Protein AF-A0A7J9NFI4-F1 (afdb_monomer_lite)

Radius of gyration: 13.21 Å; chains: 1; bounding box: 31×22×39 Å

Structure (mmCIF, N/CA/C/O backbone):
data_AF-A0A7J9NFI4-F1
#
_entry.id   AF-A0A7J9NFI4-F1
#
loop_
_atom_site.group_PDB
_atom_site.id
_atom_site.type_symbol
_atom_site.label_atom_id
_atom_site.label_alt_id
_atom_site.label_comp_id
_atom_site.label_asym_id
_atom_site.label_entity_id
_atom_site.label_seq_id
_atom_site.pdbx_PDB_ins_code
_atom_site.Cartn_x
_atom_site.Cartn_y
_atom_site.Cartn_z
_atom_site.occupancy
_atom_site.B_iso_or_equiv
_atom_site.auth_seq_id
_atom_site.auth_comp_id
_atom_site.auth_asym_id
_atom_site.auth_atom_id
_atom_site.pdbx_PDB_model_num
ATOM 1 N N . MET A 1 1 ? -18.253 6.142 17.474 1.00 57.12 1 MET A N 1
ATOM 2 C CA . MET A 1 1 ? -18.461 6.066 16.010 1.00 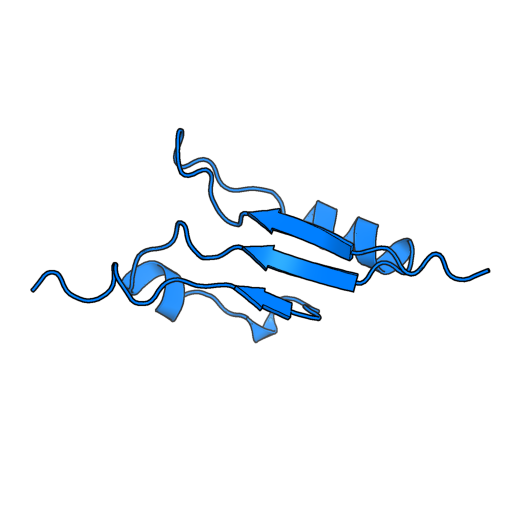57.12 1 MET A CA 1
ATOM 3 C C . MET A 1 1 ? -17.204 5.474 15.389 1.00 57.12 1 MET A C 1
ATOM 5 O O . MET A 1 1 ? -16.145 6.054 15.600 1.00 57.12 1 MET A O 1
ATOM 9 N N . LYS A 1 2 ? -17.283 4.324 1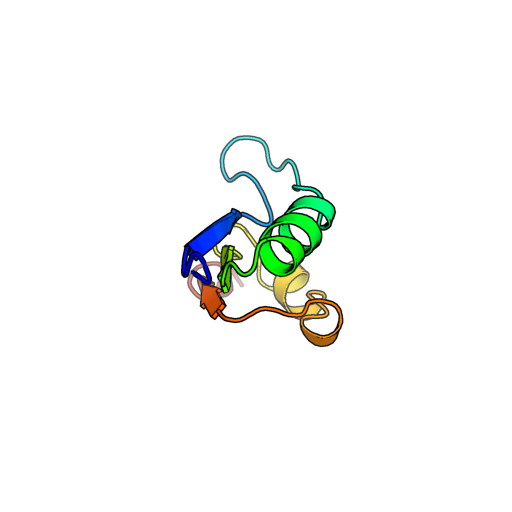4.701 1.00 59.72 2 LYS A N 1
ATOM 10 C CA . LYS A 1 2 ? -16.162 3.841 13.873 1.00 59.72 2 LYS A CA 1
ATOM 11 C C . LYS A 1 2 ? -15.926 4.879 12.772 1.00 59.72 2 LYS A C 1
ATOM 13 O O . LYS A 1 2 ? -16.871 5.247 12.077 1.00 59.72 2 LYS A O 1
ATOM 18 N N . LYS A 1 3 ? -14.711 5.421 12.680 1.00 65.75 3 LYS A N 1
ATOM 19 C CA . LYS A 1 3 ? -14.340 6.336 11.596 1.00 65.75 3 LYS A CA 1
ATOM 20 C C . LYS A 1 3 ? -14.003 5.481 10.378 1.00 65.75 3 LYS A C 1
ATOM 22 O O . LYS A 1 3 ? -12.898 4.968 10.288 1.00 65.75 3 LYS A O 1
ATOM 27 N N . ASN A 1 4 ? -14.960 5.328 9.466 1.00 76.44 4 ASN A N 1
ATOM 28 C CA . ASN A 1 4 ? -14.787 4.561 8.229 1.00 76.44 4 ASN A CA 1
ATOM 29 C C . ASN A 1 4 ? -14.006 5.390 7.190 1.00 76.44 4 ASN A C 1
ATOM 31 O O . ASN A 1 4 ? -14.570 5.841 6.194 1.00 76.44 4 ASN A O 1
ATOM 35 N N . GLY A 1 5 ? -12.732 5.669 7.467 1.00 92.06 5 GLY A N 1
ATOM 36 C CA . GLY A 1 5 ? -11.824 6.317 6.519 1.00 92.06 5 GLY A CA 1
ATOM 37 C C . GLY A 1 5 ? -11.145 5.304 5.597 1.00 92.06 5 GLY A C 1
ATOM 38 O O . GLY A 1 5 ? -11.068 4.120 5.920 1.00 92.06 5 GLY A O 1
ATOM 39 N N . LEU A 1 6 ? -10.636 5.777 4.458 1.00 94.56 6 LEU A N 1
ATOM 40 C CA . LEU A 1 6 ? -9.783 5.000 3.560 1.00 94.56 6 LEU A CA 1
ATOM 41 C C . LEU A 1 6 ? -8.363 5.561 3.626 1.00 94.56 6 LEU A C 1
ATOM 43 O O . LEU A 1 6 ? -8.130 6.718 3.276 1.00 94.56 6 LEU A O 1
ATOM 47 N N . PHE A 1 7 ? -7.422 4.743 4.084 1.00 94.69 7 PHE A N 1
ATOM 48 C CA . PHE A 1 7 ? -6.003 5.054 4.079 1.00 94.69 7 PHE A CA 1
ATOM 49 C C . PHE A 1 7 ? -5.359 4.438 2.841 1.00 94.69 7 PHE A C 1
ATOM 51 O O . PHE A 1 7 ? -5.400 3.224 2.646 1.00 94.69 7 PHE A O 1
ATOM 58 N N . ILE A 1 8 ? -4.768 5.288 2.005 1.00 94.31 8 ILE A N 1
ATOM 59 C CA . ILE A 1 8 ? -4.080 4.880 0.783 1.00 94.31 8 ILE A CA 1
ATOM 60 C C . ILE A 1 8 ? -2.586 5.062 1.004 1.00 94.31 8 ILE A C 1
ATOM 62 O O . ILE A 1 8 ? -2.145 6.158 1.355 1.00 94.31 8 ILE A O 1
ATOM 66 N N . ILE A 1 9 ? -1.808 4.012 0.754 1.00 91.94 9 ILE A N 1
ATOM 67 C CA . ILE A 1 9 ? -0.351 4.078 0.821 1.00 91.94 9 ILE A CA 1
ATOM 68 C C . ILE A 1 9 ? 0.273 3.517 -0.457 1.00 91.94 9 ILE A C 1
ATOM 70 O O . ILE A 1 9 ? 0.015 2.365 -0.809 1.00 91.94 9 ILE A O 1
ATOM 74 N N . PRO A 1 10 ? 1.101 4.296 -1.174 1.00 92.38 10 PRO A N 1
ATOM 75 C CA . PRO A 1 10 ? 1.930 3.738 -2.227 1.00 92.38 10 PRO A CA 1
ATOM 76 C C . PRO A 1 10 ? 3.000 2.850 -1.609 1.00 92.38 10 PRO A C 1
ATOM 78 O O . PRO A 1 10 ? 3.644 3.219 -0.632 1.00 92.38 10 PRO A O 1
ATOM 81 N N . LEU A 1 11 ? 3.231 1.680 -2.193 1.00 88.44 11 LEU A N 1
ATOM 82 C CA . LEU A 1 11 ? 4.315 0.808 -1.752 1.00 88.44 11 LEU A CA 1
ATOM 83 C C . LEU A 1 11 ? 5.687 1.415 -2.091 1.00 88.44 11 LEU A C 1
ATOM 85 O O . LEU A 1 11 ? 6.661 1.234 -1.357 1.00 88.44 11 LEU A O 1
ATOM 89 N N . GLN A 1 12 ? 5.755 2.157 -3.199 1.00 89.62 12 GLN A N 1
ATOM 90 C CA . GLN A 1 12 ? 6.960 2.816 -3.683 1.00 89.62 12 GLN A CA 1
ATOM 91 C C . GLN A 1 12 ? 6.632 4.160 -4.345 1.00 89.62 12 GLN A C 1
ATOM 93 O O . GLN A 1 12 ? 5.687 4.275 -5.125 1.00 89.62 12 GLN A O 1
ATOM 98 N N . SER A 1 13 ? 7.447 5.177 -4.071 1.00 90.00 13 SER A N 1
ATOM 99 C CA . SER A 1 13 ? 7.394 6.467 -4.760 1.00 90.00 13 SER A CA 1
ATOM 100 C C . SER A 1 13 ? 7.777 6.313 -6.232 1.00 90.00 13 SER A C 1
ATOM 102 O O . SER A 1 13 ? 8.858 5.817 -6.546 1.00 90.00 13 SER A O 1
ATOM 104 N N . LYS A 1 14 ? 6.935 6.811 -7.145 1.00 86.50 14 LYS A N 1
ATOM 105 C CA . LYS A 1 14 ? 7.249 6.853 -8.586 1.00 86.50 14 LYS A CA 1
ATOM 106 C C . LYS A 1 14 ? 8.340 7.866 -8.942 1.00 86.50 14 LYS A C 1
ATOM 108 O O . LYS A 1 14 ? 8.905 7.772 -10.023 1.00 86.50 14 LYS A O 1
ATOM 113 N N . VAL A 1 15 ? 8.608 8.831 -8.059 1.00 89.56 15 VAL A N 1
ATOM 114 C CA . VAL A 1 15 ? 9.582 9.906 -8.297 1.00 89.56 15 VAL A CA 1
ATOM 115 C C . VAL A 1 15 ? 10.963 9.514 -7.778 1.00 89.56 15 VAL A C 1
ATOM 117 O O . VAL A 1 15 ? 11.955 9.695 -8.471 1.00 89.56 15 VAL A O 1
ATOM 120 N N . THR A 1 16 ? 11.031 8.960 -6.564 1.00 92.38 16 THR A N 1
ATOM 121 C CA . THR A 1 16 ? 12.304 8.693 -5.871 1.00 92.38 16 THR A CA 1
ATOM 122 C C . THR A 1 16 ? 12.645 7.211 -5.757 1.00 92.38 16 THR A C 1
ATOM 124 O O . THR A 1 16 ? 13.752 6.873 -5.352 1.00 92.38 16 THR A O 1
ATOM 127 N N . GLY A 1 17 ? 11.698 6.309 -6.030 1.00 89.19 17 GLY A N 1
ATOM 128 C CA . GLY A 1 17 ? 11.872 4.872 -5.802 1.00 89.19 17 GLY A CA 1
ATOM 129 C C . GLY A 1 17 ? 11.890 4.460 -4.322 1.00 89.19 17 GLY A C 1
ATOM 130 O O . GLY A 1 17 ? 12.040 3.275 -4.022 1.00 89.19 17 GLY A O 1
ATOM 131 N N . SER A 1 18 ? 11.721 5.399 -3.386 1.00 91.12 18 SER A N 1
ATOM 132 C CA . SER A 1 18 ? 11.690 5.117 -1.946 1.00 91.12 18 SER A CA 1
ATOM 133 C C . SER A 1 18 ? 10.466 4.279 -1.575 1.00 91.12 18 SER A C 1
ATOM 135 O O . SER A 1 18 ? 9.367 4.544 -2.066 1.00 91.12 18 SER A O 1
ATOM 137 N N . ARG A 1 19 ? 10.646 3.286 -0.698 1.00 88.31 19 ARG A N 1
ATOM 138 C CA . ARG A 1 19 ? 9.555 2.457 -0.165 1.00 88.31 19 ARG A CA 1
ATOM 139 C C . ARG A 1 19 ? 9.029 3.023 1.146 1.00 88.31 19 ARG A C 1
ATOM 141 O O . ARG A 1 19 ? 9.794 3.586 1.928 1.00 88.31 19 ARG A O 1
ATOM 148 N N . TYR A 1 20 ? 7.736 2.846 1.385 1.00 88.06 20 TYR A N 1
ATOM 149 C CA . TYR A 1 20 ? 7.084 3.313 2.605 1.00 88.06 20 TYR A CA 1
ATOM 150 C C . TYR A 1 20 ? 6.973 2.188 3.636 1.00 88.06 20 TYR A C 1
ATOM 152 O O . TYR A 1 20 ? 6.849 1.016 3.284 1.00 88.06 20 TYR A O 1
ATOM 160 N N . SER A 1 21 ? 7.039 2.548 4.921 1.00 87.62 21 SER A N 1
ATOM 161 C CA . SER A 1 21 ? 6.927 1.578 6.014 1.00 87.62 21 SER A CA 1
ATOM 162 C C . SER A 1 21 ? 5.513 1.005 6.114 1.00 87.62 21 SER A C 1
ATOM 164 O O . SER A 1 21 ? 4.531 1.750 6.080 1.00 87.62 21 SER A O 1
ATOM 166 N N . SER A 1 22 ? 5.414 -0.306 6.336 1.00 83.94 22 SER A N 1
ATOM 167 C CA . SER A 1 22 ? 4.146 -0.990 6.595 1.00 83.94 22 SER A CA 1
ATOM 168 C C . SER A 1 22 ? 3.498 -0.606 7.927 1.00 83.94 22 SER A C 1
ATOM 170 O O . SER A 1 22 ? 2.296 -0.801 8.079 1.00 83.94 22 SER A O 1
ATOM 172 N N . THR A 1 23 ? 4.239 0.007 8.859 1.00 90.00 23 THR A N 1
ATOM 173 C CA . THR A 1 23 ? 3.712 0.470 10.158 1.00 90.00 23 THR A CA 1
ATOM 174 C C . THR A 1 23 ? 2.516 1.414 10.003 1.00 90.00 23 THR A C 1
ATOM 176 O O . 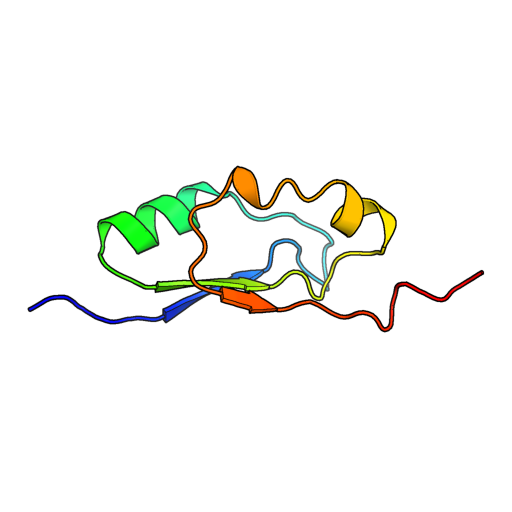THR A 1 23 ? 1.599 1.394 10.820 1.00 90.00 23 THR A O 1
ATOM 179 N N . TRP A 1 24 ? 2.479 2.208 8.930 1.00 91.44 24 TRP A N 1
ATOM 180 C CA . TRP A 1 24 ? 1.353 3.098 8.644 1.00 91.44 24 TRP A CA 1
ATOM 181 C C . TRP A 1 24 ? 0.051 2.344 8.358 1.00 91.44 24 TRP A C 1
ATOM 183 O O . TRP A 1 24 ? -1.021 2.819 8.727 1.00 91.44 24 TRP A O 1
ATOM 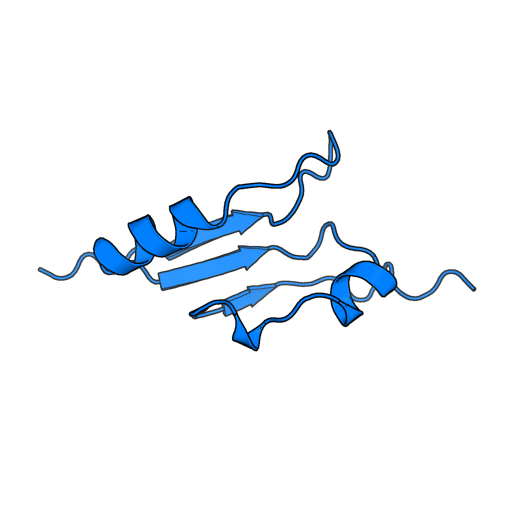193 N N . MET A 1 25 ? 0.139 1.158 7.748 1.00 90.62 25 MET A N 1
ATOM 194 C CA . MET A 1 25 ? -1.025 0.302 7.504 1.00 90.62 25 MET A CA 1
ATOM 195 C C . MET A 1 25 ? -1.590 -0.233 8.822 1.00 90.62 25 MET A C 1
ATOM 197 O O . MET A 1 25 ? -2.799 -0.163 9.032 1.00 90.62 25 MET A O 1
ATOM 201 N N . SER A 1 26 ? -0.721 -0.682 9.736 1.00 89.50 26 SER A N 1
ATOM 202 C CA . SER A 1 26 ? -1.128 -1.117 11.079 1.00 89.50 26 SER A CA 1
ATOM 203 C C . SER A 1 26 ? -1.825 0.007 11.841 1.00 89.50 26 SER A C 1
ATOM 205 O O . SER A 1 26 ? -2.922 -0.188 12.356 1.00 89.50 26 SER A O 1
ATOM 207 N N . LEU A 1 27 ? -1.250 1.214 11.826 1.00 92.44 27 LEU A N 1
ATOM 208 C CA . LEU A 1 27 ? -1.836 2.374 12.495 1.00 92.44 27 LEU A CA 1
ATOM 209 C C . LEU A 1 27 ? -3.218 2.732 11.925 1.00 92.44 27 LEU A C 1
ATOM 211 O O . LEU A 1 27 ? -4.140 3.046 12.679 1.00 92.44 27 LEU A O 1
ATOM 215 N N . ALA A 1 28 ? -3.390 2.674 10.602 1.00 92.75 28 ALA A N 1
ATOM 216 C CA . ALA A 1 28 ? -4.682 2.921 9.967 1.00 92.75 28 ALA A CA 1
ATOM 217 C C . ALA A 1 28 ? -5.738 1.895 10.415 1.00 92.75 28 ALA A C 1
ATOM 219 O O . ALA A 1 28 ? -6.838 2.282 10.821 1.00 92.75 28 ALA A O 1
ATOM 220 N N . LYS A 1 29 ? -5.383 0.605 10.430 1.00 90.50 29 LYS A N 1
ATOM 221 C CA . LYS A 1 29 ? -6.263 -0.474 10.904 1.00 90.50 29 LYS A CA 1
ATOM 222 C C . LYS A 1 29 ? -6.633 -0.329 12.375 1.00 90.50 29 LYS A C 1
ATOM 224 O O . LYS A 1 29 ? -7.809 -0.443 12.712 1.00 90.50 29 LYS A O 1
ATOM 229 N N . GLU A 1 30 ? -5.668 -0.017 13.239 1.00 91.56 30 GLU A N 1
ATOM 230 C CA . GLU A 1 30 ? -5.901 0.250 14.667 1.00 91.56 30 GLU A CA 1
ATOM 231 C C . GLU A 1 30 ? -6.888 1.407 14.881 1.00 91.56 30 GLU A C 1
ATOM 233 O O . GLU A 1 30 ? -7.700 1.382 15.805 1.00 91.56 30 GLU A O 1
ATOM 238 N N . ASN A 1 31 ? -6.884 2.396 13.982 1.00 92.06 31 ASN A N 1
ATOM 239 C CA . ASN A 1 31 ? -7.840 3.505 13.985 1.00 92.06 31 ASN A CA 1
ATOM 240 C C . ASN A 1 31 ? -9.192 3.166 13.325 1.00 92.06 31 ASN A C 1
ATOM 242 O O . ASN A 1 31 ? -10.083 4.020 13.271 1.00 92.06 31 ASN A O 1
ATOM 246 N N . GLY A 1 32 ? -9.369 1.936 12.839 1.00 92.12 32 GLY A N 1
ATOM 247 C CA . GLY A 1 32 ? -10.589 1.453 12.194 1.00 92.12 32 GLY A CA 1
ATOM 248 C C . GLY A 1 32 ? -10.753 1.889 10.737 1.00 92.12 32 GLY A C 1
ATOM 249 O O . GLY A 1 32 ? -11.877 1.875 10.239 1.00 92.12 32 GLY A O 1
ATOM 250 N N . TRP A 1 33 ? -9.670 2.300 10.072 1.00 94.44 33 TRP A N 1
ATOM 251 C CA . TRP A 1 33 ? -9.691 2.696 8.665 1.00 94.44 33 TR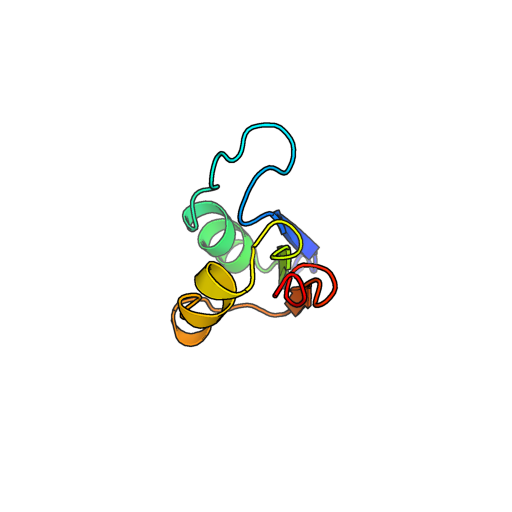P A CA 1
ATOM 252 C C . TRP A 1 33 ? -9.474 1.482 7.764 1.00 94.44 33 TRP A C 1
ATOM 254 O O . TRP A 1 33 ? -8.719 0.570 8.105 1.00 94.44 33 TRP A O 1
ATOM 264 N N . HIS A 1 34 ? -10.093 1.507 6.586 1.00 93.56 34 HIS A N 1
ATOM 265 C CA . HIS A 1 34 ? -9.756 0.581 5.512 1.00 93.56 34 HIS A CA 1
ATOM 266 C C . HIS A 1 34 ? -8.391 0.937 4.928 1.00 93.56 34 HIS A C 1
ATOM 268 O O . HIS A 1 34 ? -8.045 2.116 4.822 1.00 93.56 34 HIS A O 1
ATOM 274 N N . VAL A 1 35 ? -7.633 -0.070 4.508 1.00 93.69 35 VAL A N 1
ATOM 275 C CA . VAL A 1 35 ? -6.305 0.100 3.917 1.00 93.69 35 VAL A CA 1
ATOM 276 C C . VAL A 1 35 ? -6.323 -0.311 2.452 1.00 93.69 35 VAL A C 1
ATOM 278 O O . VAL A 1 35 ? -6.694 -1.434 2.108 1.00 93.69 35 VAL A O 1
ATOM 281 N N . LEU A 1 36 ? -5.869 0.604 1.597 1.00 94.00 36 LEU A N 1
ATOM 282 C CA . LEU A 1 36 ? -5.609 0.373 0.183 1.00 94.00 36 LEU A CA 1
ATOM 283 C C . LEU A 1 36 ? -4.113 0.519 -0.096 1.00 94.00 36 LEU A C 1
ATOM 285 O O . LEU A 1 36 ? -3.519 1.573 0.151 1.00 94.00 36 LEU A O 1
ATOM 289 N N . LEU A 1 37 ? -3.516 -0.534 -0.651 1.00 91.81 37 LEU A N 1
ATOM 290 C CA . LEU A 1 37 ? -2.127 -0.521 -1.102 1.00 91.81 37 LEU A CA 1
ATOM 291 C C . LEU A 1 37 ? -2.050 -0.127 -2.582 1.00 91.81 37 LEU A C 1
ATOM 293 O O . LEU A 1 37 ? -2.664 -0.772 -3.433 1.00 91.81 37 LEU A O 1
ATOM 297 N N . ASP A 1 38 ? -1.269 0.907 -2.898 1.00 91.94 38 ASP A N 1
ATOM 298 C CA . ASP A 1 38 ? -0.937 1.290 -4.272 1.00 91.94 38 ASP A CA 1
ATOM 299 C C . ASP A 1 38 ? 0.397 0.663 -4.708 1.00 91.94 38 ASP A C 1
ATOM 301 O O . ASP A 1 38 ? 1.490 1.133 -4.384 1.00 91.94 38 ASP A O 1
ATOM 305 N N . ALA A 1 39 ? 0.289 -0.423 -5.475 1.00 89.88 39 ALA A N 1
ATOM 306 C CA . ALA A 1 39 ? 1.391 -1.150 -6.093 1.00 89.88 39 ALA A CA 1
ATOM 307 C C . ALA A 1 39 ? 1.627 -0.745 -7.563 1.00 89.88 39 ALA A C 1
ATOM 309 O O . ALA A 1 39 ? 2.387 -1.399 -8.271 1.00 89.88 39 ALA A O 1
ATOM 310 N N . THR A 1 40 ? 1.023 0.342 -8.058 1.00 89.75 40 THR A N 1
ATOM 311 C CA . THR A 1 40 ? 1.156 0.766 -9.469 1.00 89.75 40 THR A CA 1
ATOM 312 C C . THR A 1 40 ? 2.564 1.235 -9.847 1.00 89.75 40 THR A C 1
ATOM 314 O O . THR A 1 40 ? 2.864 1.421 -11.029 1.00 89.75 40 THR A O 1
ATOM 317 N N . ALA A 1 41 ? 3.426 1.481 -8.859 1.00 88.81 41 ALA A N 1
ATOM 318 C CA . ALA A 1 41 ? 4.827 1.822 -9.068 1.00 88.81 41 ALA A CA 1
ATOM 319 C C . ALA A 1 41 ? 5.724 0.595 -9.311 1.00 88.81 41 ALA A C 1
ATOM 321 O O . ALA A 1 41 ? 6.796 0.768 -9.889 1.00 88.81 41 ALA A O 1
ATOM 322 N N . LEU A 1 42 ? 5.285 -0.606 -8.914 1.00 83.62 42 LEU A N 1
ATOM 323 C CA . LEU A 1 42 ? 6.076 -1.833 -9.012 1.00 83.62 42 LEU A CA 1
ATOM 324 C C . LEU A 1 42 ? 6.227 -2.333 -10.452 1.00 83.62 42 LEU A C 1
ATOM 326 O O . LEU A 1 42 ? 5.357 -2.115 -11.298 1.00 83.62 42 LEU A O 1
ATOM 330 N N . GLY A 1 43 ? 7.341 -3.021 -10.706 1.00 80.31 43 GLY A N 1
ATOM 331 C CA . GLY A 1 43 ? 7.531 -3.854 -11.886 1.00 80.31 43 GLY A CA 1
ATOM 332 C C . GLY A 1 43 ? 7.015 -5.281 -11.669 1.00 80.31 43 GLY A C 1
ATOM 333 O O . GLY A 1 43 ? 6.595 -5.658 -10.572 1.00 80.31 43 GLY A O 1
ATOM 334 N N . ALA A 1 44 ? 7.052 -6.086 -12.736 1.00 75.81 44 ALA A N 1
ATOM 335 C CA . ALA A 1 44 ? 6.570 -7.471 -12.729 1.00 75.81 44 ALA A CA 1
ATOM 336 C C . ALA A 1 44 ? 7.234 -8.336 -11.651 1.00 75.81 44 ALA A C 1
ATOM 338 O O . ALA A 1 44 ? 6.562 -9.054 -10.914 1.00 75.81 44 ALA A O 1
ATOM 339 N N . LYS A 1 45 ? 8.562 -8.228 -11.544 1.00 75.81 45 LYS A N 1
ATOM 340 C CA . LYS A 1 45 ? 9.371 -9.040 -10.635 1.00 75.81 45 LYS A CA 1
ATOM 341 C C . LYS A 1 45 ? 9.087 -8.706 -9.172 1.00 75.81 45 LYS A C 1
ATOM 343 O O . LYS A 1 45 ? 9.020 -9.594 -8.331 1.00 75.81 45 LYS A O 1
ATOM 348 N N . GLU A 1 46 ? 8.909 -7.428 -8.847 1.00 77.19 46 GLU A N 1
ATOM 349 C CA . GLU A 1 46 ? 8.573 -7.016 -7.485 1.00 77.19 46 GLU A CA 1
ATOM 350 C C . GLU A 1 46 ? 7.146 -7.408 -7.101 1.00 77.19 46 GLU A C 1
ATOM 352 O O . GLU A 1 46 ? 6.894 -7.675 -5.929 1.00 77.19 46 GLU A O 1
ATOM 357 N N . MET A 1 47 ? 6.229 -7.452 -8.071 1.00 74.69 47 MET A N 1
ATOM 358 C CA . MET A 1 47 ? 4.844 -7.863 -7.854 1.00 74.69 47 MET A CA 1
ATOM 359 C C . MET A 1 47 ? 4.725 -9.364 -7.553 1.00 74.69 47 MET A C 1
ATOM 361 O O . MET A 1 47 ? 3.925 -9.737 -6.703 1.00 74.69 47 MET A O 1
ATOM 365 N N . GLU A 1 48 ? 5.557 -10.207 -8.173 1.00 72.06 48 GLU A N 1
ATOM 366 C CA . GLU A 1 48 ? 5.656 -11.643 -7.857 1.00 72.06 48 GLU A CA 1
ATOM 367 C C . GLU A 1 48 ? 6.162 -11.887 -6.424 1.00 72.06 48 GLU A C 1
ATOM 369 O O . GLU A 1 48 ? 5.670 -12.764 -5.719 1.00 72.06 48 GLU A O 1
ATOM 374 N N . ILE A 1 49 ? 7.113 -11.067 -5.964 1.00 66.94 49 ILE A N 1
ATOM 375 C CA . ILE A 1 49 ? 7.684 -11.143 -4.607 1.00 66.94 49 ILE A CA 1
ATOM 376 C C . ILE A 1 49 ? 6.746 -10.515 -3.564 1.00 66.94 49 ILE A C 1
ATOM 378 O O . ILE A 1 49 ? 6.951 -10.678 -2.358 1.00 66.94 49 ILE A O 1
ATOM 382 N N . LEU A 1 50 ? 5.717 -9.780 -3.997 1.00 70.62 50 LEU A N 1
ATOM 383 C CA . LEU A 1 50 ? 4.797 -9.104 -3.101 1.00 70.62 50 LEU A CA 1
ATOM 384 C C . LEU A 1 50 ? 3.952 -10.144 -2.356 1.00 70.62 50 LEU A C 1
ATOM 386 O O . LEU A 1 50 ? 2.889 -10.555 -2.810 1.00 70.62 50 LEU A O 1
ATOM 390 N N . GLY A 1 51 ? 4.439 -10.575 -1.191 1.00 68.69 51 GLY A N 1
ATOM 391 C CA . GLY A 1 51 ? 3.746 -11.469 -0.270 1.00 68.69 51 GLY A CA 1
ATOM 392 C C . GLY A 1 51 ? 2.520 -10.787 0.325 1.00 68.69 51 GLY A C 1
ATOM 393 O O . GLY A 1 51 ? 2.532 -10.395 1.486 1.00 68.69 51 GLY A O 1
ATOM 394 N N . LEU A 1 52 ? 1.466 -10.621 -0.476 1.00 68.62 52 LEU A N 1
ATOM 395 C CA . LEU A 1 52 ? 0.210 -9.963 -0.110 1.00 68.62 52 LEU A CA 1
ATOM 396 C C . LEU A 1 52 ? -0.442 -10.597 1.123 1.00 68.62 52 LEU A C 1
ATOM 398 O O . LEU A 1 52 ? -1.114 -9.909 1.878 1.00 68.62 52 LEU A O 1
ATOM 402 N N . SER A 1 53 ? -0.169 -11.879 1.375 1.00 68.00 53 SER A N 1
ATOM 403 C CA . SER A 1 53 ? -0.587 -12.595 2.582 1.00 68.00 53 SER A CA 1
ATOM 404 C C . SER A 1 53 ? 0.030 -12.061 3.881 1.00 68.00 53 SER A C 1
ATOM 406 O O . SER A 1 53 ? -0.417 -12.441 4.957 1.00 68.00 53 SER A O 1
ATOM 408 N N . LEU A 1 54 ? 1.066 -11.217 3.808 1.00 70.19 54 LEU A N 1
ATOM 409 C CA . LEU A 1 54 ? 1.704 -10.590 4.971 1.00 70.19 54 LEU A CA 1
ATOM 410 C C . LEU A 1 54 ? 0.969 -9.329 5.443 1.00 70.19 54 LEU A C 1
ATOM 412 O O . LEU A 1 54 ? 1.276 -8.818 6.519 1.00 70.19 54 LEU A O 1
ATOM 416 N N . PHE A 1 55 ? 0.031 -8.810 4.649 1.00 73.19 55 PHE A N 1
ATOM 417 C CA . PHE A 1 55 ? -0.650 -7.554 4.925 1.00 73.19 55 PHE A CA 1
ATOM 418 C C . PHE A 1 55 ? -2.162 -7.780 5.026 1.00 73.19 55 PHE A C 1
ATOM 420 O O . PHE A 1 55 ? -2.771 -8.357 4.131 1.00 73.19 55 PHE A O 1
ATOM 427 N N . ASP A 1 56 ? -2.781 -7.279 6.096 1.00 79.12 56 ASP A N 1
ATOM 428 C CA . ASP A 1 56 ? -4.242 -7.199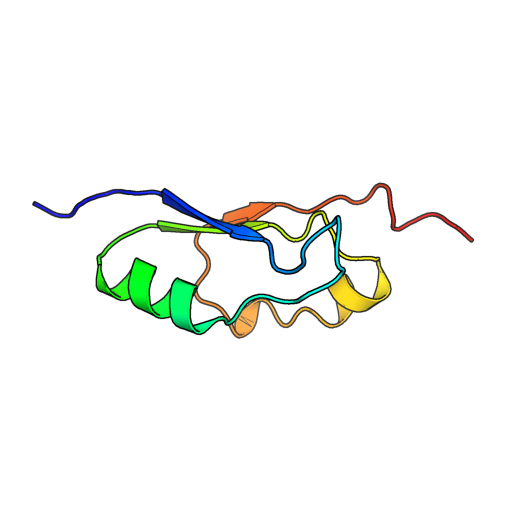 6.205 1.00 79.12 56 ASP A CA 1
ATOM 429 C C . ASP A 1 56 ? -4.738 -6.015 5.360 1.00 79.12 56 ASP A C 1
ATOM 431 O O . ASP A 1 56 ? -4.922 -4.908 5.856 1.00 79.12 56 ASP A O 1
ATOM 435 N N . LEU A 1 57 ? -4.850 -6.197 4.048 1.00 88.00 57 LEU A N 1
ATOM 436 C CA . LEU A 1 57 ? -5.299 -5.156 3.119 1.00 88.00 57 LEU A CA 1
ATOM 437 C C . LEU A 1 57 ? -6.786 -5.328 2.824 1.00 88.00 57 LEU A C 1
ATOM 439 O O . LEU A 1 57 ? -7.243 -6.442 2.584 1.00 88.00 57 LEU A O 1
ATOM 443 N N . ASP A 1 58 ? -7.529 -4.223 2.773 1.00 92.12 58 ASP A N 1
ATOM 444 C CA . ASP A 1 58 ? -8.905 -4.244 2.267 1.00 92.12 58 ASP A CA 1
ATOM 445 C C . ASP A 1 58 ? -8.918 -4.178 0.732 1.00 92.12 58 ASP A C 1
ATOM 447 O O . ASP A 1 58 ? -9.751 -4.808 0.082 1.00 92.12 58 ASP A O 1
ATOM 451 N N . PHE A 1 59 ? -7.979 -3.426 0.142 1.00 92.88 59 PHE A N 1
ATOM 452 C CA . PHE A 1 59 ? -7.907 -3.192 -1.301 1.00 92.88 59 PHE A CA 1
ATOM 453 C C . PHE A 1 59 ? -6.458 -3.148 -1.817 1.00 92.88 59 PHE A C 1
ATOM 455 O O . PHE A 1 59 ? -5.535 -2.723 -1.119 1.00 92.88 59 PHE A O 1
ATOM 462 N N . LEU A 1 60 ? -6.267 -3.520 -3.085 1.00 89.88 60 LEU A N 1
ATOM 463 C CA . LEU A 1 60 ? -4.999 -3.419 -3.814 1.00 89.88 60 LEU A CA 1
ATOM 464 C C . LEU A 1 60 ? -5.254 -2.777 -5.178 1.00 89.88 60 LEU A C 1
ATOM 466 O O . LEU A 1 60 ? -6.119 -3.236 -5.924 1.00 89.88 60 LEU A O 1
ATOM 470 N N . ILE A 1 61 ? -4.460 -1.767 -5.533 1.00 91.00 61 ILE A N 1
ATOM 471 C CA . ILE A 1 61 ? -4.380 -1.264 -6.908 1.00 91.00 61 ILE A CA 1
ATOM 472 C C . ILE A 1 61 ? -2.997 -1.563 -7.481 1.00 91.00 61 ILE A C 1
ATOM 474 O O . ILE A 1 61 ? -1.978 -1.386 -6.819 1.00 91.00 61 ILE A O 1
ATOM 478 N N . CYS A 1 62 ? -2.950 -2.033 -8.721 1.00 87.12 62 CYS A N 1
ATOM 479 C CA . CYS A 1 62 ? -1.715 -2.378 -9.420 1.00 87.12 62 CYS A CA 1
ATOM 480 C C . CYS A 1 62 ? -1.843 -2.039 -10.910 1.00 87.12 62 CYS A C 1
ATOM 482 O O . CYS A 1 62 ? -2.937 -1.778 -11.408 1.00 87.12 62 CYS A O 1
ATOM 484 N N . SER A 1 63 ? -0.714 -1.999 -11.618 1.00 80.88 63 SER A N 1
ATOM 485 C CA . SER A 1 63 ? -0.678 -1.725 -13.055 1.00 80.88 63 SER A CA 1
ATOM 486 C C . SER A 1 63 ? 0.021 -2.868 -13.780 1.00 80.88 63 SER A C 1
ATOM 488 O O . SER A 1 63 ? 1.207 -3.098 -13.567 1.00 80.88 63 SER A O 1
ATOM 490 N N . PHE A 1 64 ? -0.694 -3.548 -14.678 1.00 71.75 64 PHE A N 1
ATOM 491 C CA . PHE A 1 64 ? -0.133 -4.618 -15.513 1.00 71.75 64 PHE A CA 1
ATOM 492 C C . PHE A 1 64 ? 0.616 -4.089 -16.749 1.00 71.75 64 PHE A C 1
ATOM 494 O O . PHE A 1 64 ? 1.246 -4.853 -17.474 1.00 71.75 64 PHE A O 1
ATOM 501 N N . PHE A 1 65 ? 0.606 -2.772 -16.983 1.00 64.62 65 PHE A N 1
ATOM 502 C CA . PHE A 1 65 ? 1.248 -2.156 -18.149 1.00 64.62 65 PHE A CA 1
ATOM 503 C C . PHE A 1 65 ? 2.784 -2.211 -18.109 1.00 64.62 65 PHE A C 1
ATOM 505 O O . PHE A 1 65 ? 3.419 -2.160 -19.154 1.00 64.62 65 PHE A O 1
ATOM 512 N N . LYS A 1 66 ? 3.395 -2.342 -16.923 1.00 54.44 66 LYS A N 1
ATOM 513 C CA . LYS A 1 66 ? 4.859 -2.456 -16.757 1.00 54.44 66 LYS A CA 1
ATOM 514 C C . LYS A 1 66 ? 5.377 -3.902 -16.776 1.00 54.44 66 LYS A C 1
ATOM 516 O O . LYS A 1 66 ? 6.551 -4.126 -16.499 1.00 54.44 66 LYS A O 1
ATOM 521 N N . VAL A 1 67 ? 4.513 -4.873 -17.079 1.00 51.88 67 VAL A N 1
ATOM 522 C CA . VAL A 1 67 ? 4.852 -6.308 -17.084 1.00 51.88 67 VAL A CA 1
ATOM 523 C C . VAL A 1 67 ? 5.307 -6.803 -18.465 1.00 51.88 67 VAL A C 1
ATOM 525 O O . VAL A 1 67 ? 5.900 -7.869 -18.568 1.00 51.88 67 VAL A O 1
ATOM 528 N N . PHE A 1 68 ? 5.121 -6.001 -19.518 1.00 47.91 68 PHE A N 1
ATOM 529 C CA . PHE A 1 68 ? 5.460 -6.360 -20.897 1.00 47.91 68 PHE A CA 1
ATOM 530 C C . PHE A 1 68 ? 6.532 -5.432 -21.473 1.00 47.91 68 PHE A C 1
ATOM 532 O O . PHE A 1 68 ? 6.262 -4.612 -22.346 1.00 47.91 68 PHE A O 1
ATOM 539 N N . VAL A 1 69 ? 7.762 -5.557 -20.988 1.00 44.06 69 VAL A N 1
ATOM 540 C CA . VAL A 1 69 ? 8.931 -5.252 -21.818 1.00 44.06 69 VAL A CA 1
ATOM 541 C C . VAL A 1 69 ? 9.764 -6.527 -21.814 1.00 44.06 69 VAL A C 1
ATOM 543 O O . VAL A 1 69 ? 10.444 -6.816 -20.832 1.00 44.06 69 VAL A O 1
ATOM 546 N N . LEU A 1 70 ? 9.557 -7.337 -22.858 1.00 45.50 70 LEU A N 1
ATOM 547 C CA . LEU A 1 70 ? 10.433 -8.448 -23.239 1.00 45.50 70 LEU A CA 1
ATOM 548 C C . LEU A 1 70 ? 11.812 -7.907 -23.625 1.00 45.50 70 LEU A C 1
ATOM 550 O O . LEU A 1 70 ? 11.845 -6.838 -24.280 1.00 45.50 70 LEU A O 1
#

Sequence (70 aa):
MKKNGLFIIPLQSKVTGSRYSSTWMSLAKENGWHVLLDATALGAKEMEILGLSLFDLDFLICSFFKVFVL

Secondary structure (DSSP, 8-state):
-----EEEEESB-TTT-PBPPTHHHHHHHHTT-EEEEE-TT--HHHHHH--GGGS--SEEE--GGGS---

Foldseek 3Di:
DQPAAEDEDEQADLVPRDGDDCVVLVVCVVSNYAYEYEAQSDAPVVVVVPPVVVHPHPYYDYDCPRDDDD

pLDDT: mean 81.88, std 13.32, range [44.06, 94.69]

Organism: Gossypium schwendimanii (NCBI:txid34291)